Protein AF-A0A1N7PRC3-F1 (afdb_monomer)

Radius of gyration: 11.81 Å; Cα contacts (8 Å, |Δi|>4): 95; chains: 1; bounding box: 36×24×29 Å

Mean predicted aligned error: 4.27 Å

Solvent-accessible surface area (backbone atoms only — not comparable to f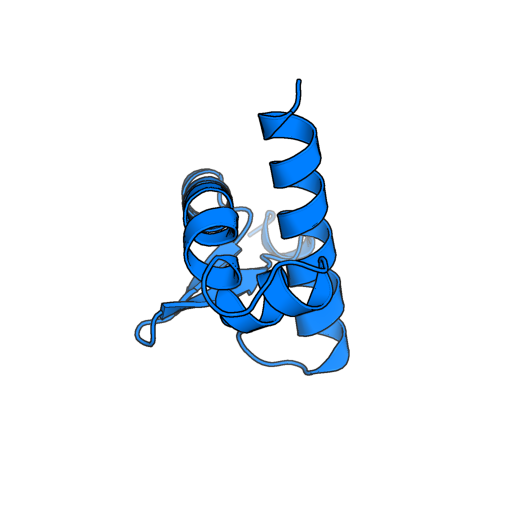ull-atom values): 4342 Å² total; per-residue (Å²): 111,71,69,58,58,51,37,53,52,51,54,52,45,46,42,54,53,27,72,74,65,75,48,71,42,43,40,44,61,46,18,45,77,70,70,38,55,80,93,46,5,34,73,68,36,42,64,45,53,53,48,34,37,76,71,62,49,25,47,74,46,97,87,69,24,37,39,66,51,59,81,83,71,79,75,126

Structure (mmCIF, N/CA/C/O backbone):
data_AF-A0A1N7PRC3-F1
#
_entry.id   AF-A0A1N7PRC3-F1
#
loop_
_atom_site.group_PDB
_atom_site.id
_atom_site.type_symbol
_atom_site.label_atom_id
_atom_site.label_alt_id
_atom_site.label_comp_id
_atom_site.label_asym_id
_atom_site.label_entity_id
_atom_site.label_seq_id
_atom_site.pdbx_PDB_ins_code
_atom_site.Cartn_x
_atom_site.Cartn_y
_atom_site.Cartn_z
_atom_site.occupancy
_atom_site.B_iso_or_equiv
_atom_site.auth_seq_id
_atom_site.auth_comp_id
_atom_site.auth_asym_id
_atom_site.auth_atom_id
_atom_site.pdbx_PDB_model_num
ATOM 1 N N . MET A 1 1 ? -3.063 12.773 -15.274 1.00 56.81 1 MET A N 1
ATOM 2 C CA . MET A 1 1 ? -3.554 11.455 -15.739 1.00 56.81 1 MET A CA 1
ATOM 3 C C . MET A 1 1 ? -2.706 10.296 -15.210 1.00 56.81 1 MET A C 1
ATOM 5 O O . MET A 1 1 ? -3.275 9.446 -14.545 1.00 56.81 1 MET A O 1
ATOM 9 N N . ALA A 1 2 ? -1.372 10.279 -15.369 1.00 64.19 2 ALA A N 1
ATOM 10 C CA . ALA A 1 2 ? -0.524 9.190 -14.839 1.00 64.19 2 ALA A CA 1
ATOM 11 C C . ALA A 1 2 ? -0.637 8.962 -13.313 1.00 64.19 2 ALA A C 1
ATOM 13 O O . ALA A 1 2 ? -0.671 7.826 -12.853 1.00 64.19 2 ALA A O 1
ATOM 14 N N . ASN A 1 3 ? -0.755 10.040 -12.529 1.00 76.19 3 ASN A N 1
ATOM 15 C CA . ASN A 1 3 ? -0.866 9.949 -11.069 1.00 76.19 3 ASN A CA 1
ATOM 16 C C . ASN A 1 3 ? -2.196 9.324 -10.598 1.00 76.19 3 ASN A C 1
ATOM 18 O O . ASN A 1 3 ? -2.242 8.701 -9.545 1.00 76.19 3 ASN A O 1
ATOM 22 N N . THR A 1 4 ? -3.270 9.469 -11.382 1.00 85.31 4 THR A N 1
ATOM 23 C CA . THR A 1 4 ? -4.588 8.886 -11.076 1.00 85.31 4 THR A CA 1
ATOM 24 C C . THR A 1 4 ? -4.591 7.382 -11.338 1.00 85.31 4 THR A C 1
ATOM 26 O O . THR A 1 4 ? -4.979 6.619 -10.464 1.00 85.31 4 THR A O 1
ATOM 29 N N . LEU A 1 5 ? -4.048 6.945 -12.480 1.00 90.56 5 LEU A N 1
ATOM 30 C CA . LEU A 1 5 ? -3.918 5.517 -12.799 1.00 90.56 5 LEU A CA 1
ATOM 31 C C . LEU A 1 5 ? -3.027 4.786 -11.785 1.00 90.56 5 LEU A C 1
ATOM 33 O O . LEU A 1 5 ? -3.335 3.681 -11.350 1.00 90.56 5 LEU A O 1
ATOM 37 N N . MET A 1 6 ? -1.931 5.425 -11.368 1.00 93.06 6 MET A N 1
ATOM 38 C CA . MET A 1 6 ? -1.046 4.885 -10.337 1.00 93.06 6 MET A CA 1
ATOM 39 C C . MET A 1 6 ? -1.742 4.789 -8.974 1.00 93.06 6 MET A C 1
ATOM 41 O O . MET A 1 6 ? -1.568 3.804 -8.259 1.00 93.06 6 MET A O 1
ATOM 45 N N . TYR A 1 7 ? -2.535 5.800 -8.614 1.00 94.81 7 TYR A N 1
ATOM 46 C CA . TYR A 1 7 ? -3.336 5.785 -7.394 1.00 94.81 7 TYR A CA 1
ATOM 47 C C . TYR A 1 7 ? -4.310 4.599 -7.379 1.00 94.81 7 TYR A C 1
ATOM 49 O O . TYR A 1 7 ? -4.301 3.819 -6.428 1.00 94.81 7 TYR A O 1
ATOM 57 N N . GLU A 1 8 ? -5.087 4.426 -8.450 1.00 95.56 8 GLU A N 1
ATOM 58 C CA . GLU A 1 8 ? -6.071 3.345 -8.579 1.00 95.56 8 GLU A CA 1
ATOM 59 C C . GLU A 1 8 ? -5.402 1.967 -8.525 1.00 95.56 8 GLU A C 1
ATOM 61 O O . GLU A 1 8 ? -5.853 1.088 -7.790 1.00 95.56 8 GLU A O 1
ATOM 66 N N . ALA A 1 9 ? -4.273 1.797 -9.220 1.00 97.19 9 ALA A N 1
ATOM 67 C CA . ALA A 1 9 ? -3.507 0.554 -9.202 1.00 97.19 9 ALA A CA 1
ATOM 68 C C . ALA A 1 9 ? -2.986 0.206 -7.796 1.00 97.19 9 ALA A C 1
ATOM 70 O O . ALA A 1 9 ? -3.080 -0.944 -7.362 1.00 97.19 9 ALA A O 1
ATOM 71 N N . VAL A 1 10 ? -2.467 1.193 -7.055 1.00 97.69 10 VAL A N 1
ATOM 72 C CA . VAL A 1 10 ? -2.004 0.996 -5.671 1.00 97.69 10 VAL A CA 1
ATOM 73 C C . VAL A 1 10 ? -3.166 0.652 -4.741 1.00 97.69 10 VAL A C 1
ATOM 75 O O . VAL A 1 10 ? -3.026 -0.251 -3.915 1.00 97.69 10 VAL A O 1
ATOM 78 N N . ALA A 1 11 ? -4.306 1.330 -4.877 1.00 97.00 11 ALA A N 1
ATOM 79 C CA . ALA A 1 11 ? -5.492 1.072 -4.065 1.00 97.00 11 ALA A CA 1
ATOM 80 C C . ALA A 1 11 ? -6.041 -0.345 -4.294 1.00 97.00 11 ALA A C 1
ATOM 82 O O . ALA A 1 11 ? -6.236 -1.098 -3.336 1.00 97.00 11 ALA A O 1
ATOM 83 N N . ALA A 1 12 ? -6.214 -0.734 -5.561 1.00 97.38 12 ALA A N 1
ATOM 84 C CA . ALA A 1 12 ? -6.679 -2.064 -5.937 1.00 97.38 12 ALA A CA 1
ATOM 85 C C . ALA A 1 12 ? -5.725 -3.151 -5.428 1.00 97.38 12 ALA A C 1
ATOM 87 O O . ALA A 1 12 ? -6.160 -4.119 -4.802 1.00 97.38 12 ALA A O 1
ATOM 88 N N . LYS A 1 13 ? -4.412 -2.959 -5.614 1.00 98.25 13 LYS A N 1
ATOM 89 C CA . LYS A 1 13 ? -3.423 -3.956 -5.202 1.00 98.25 13 LYS A CA 1
ATOM 90 C C . LYS A 1 13 ? -3.291 -4.075 -3.683 1.00 98.25 13 LYS A C 1
ATOM 92 O O . LYS A 1 13 ? -3.103 -5.180 -3.179 1.00 98.25 13 LYS A O 1
ATOM 97 N N . LEU A 1 14 ? -3.424 -2.973 -2.938 1.00 98.25 14 LEU A N 1
ATOM 98 C CA . LEU A 1 14 ? -3.493 -3.016 -1.473 1.00 98.25 14 LEU A CA 1
ATOM 99 C C . LEU A 1 14 ? -4.668 -3.887 -1.005 1.00 98.25 14 LEU A C 1
ATOM 101 O O . LEU A 1 14 ? -4.481 -4.717 -0.115 1.00 98.25 14 LEU A O 1
ATOM 105 N N . ARG A 1 15 ? -5.853 -3.707 -1.603 1.00 97.19 15 ARG A N 1
ATOM 106 C CA . ARG A 1 15 ? -7.054 -4.482 -1.264 1.00 97.19 15 ARG A CA 1
ATOM 107 C C . ARG A 1 15 ? -6.866 -5.965 -1.581 1.00 97.19 15 ARG A C 1
ATOM 109 O O . ARG A 1 15 ? -6.997 -6.787 -0.685 1.00 97.19 15 ARG A O 1
ATOM 116 N N . GLU A 1 16 ? -6.426 -6.286 -2.794 1.00 97.62 16 GLU A N 1
ATOM 117 C CA . GLU A 1 16 ? -6.153 -7.661 -3.235 1.00 97.62 16 GLU A CA 1
ATOM 118 C C . GLU A 1 16 ? -5.182 -8.411 -2.304 1.00 97.62 16 GLU A C 1
ATOM 120 O O . GLU A 1 16 ? -5.467 -9.526 -1.857 1.00 97.62 16 GLU A O 1
ATOM 125 N N . LEU A 1 17 ? -4.039 -7.799 -1.973 1.00 97.94 17 LEU A N 1
ATOM 126 C CA . LEU A 1 17 ? -3.042 -8.418 -1.095 1.00 97.94 17 LEU A CA 1
ATOM 127 C C . LEU A 1 17 ? -3.562 -8.568 0.340 1.00 97.94 17 LEU A C 1
ATOM 129 O O . LEU A 1 17 ? -3.290 -9.577 0.995 1.00 97.94 17 LEU A O 1
ATOM 133 N N . TYR A 1 18 ? -4.308 -7.581 0.838 1.00 96.81 18 TYR A N 1
ATOM 134 C CA . TYR A 1 18 ? -4.910 -7.658 2.164 1.00 96.81 18 TYR A CA 1
ATOM 135 C C . TYR A 1 18 ? -5.966 -8.764 2.243 1.00 96.81 18 TYR A C 1
ATOM 137 O O . TYR A 1 18 ? -5.954 -9.536 3.200 1.00 96.81 18 TYR A O 1
ATOM 145 N N . ASP A 1 19 ? -6.835 -8.886 1.242 1.00 95.75 19 ASP A N 1
ATOM 146 C CA . ASP A 1 19 ? -7.871 -9.920 1.200 1.00 95.75 19 ASP A CA 1
ATOM 147 C C . ASP A 1 19 ? -7.258 -11.321 1.109 1.00 95.75 19 ASP A C 1
ATOM 149 O O . ASP A 1 19 ? -7.711 -12.238 1.795 1.00 95.75 19 ASP A O 1
ATOM 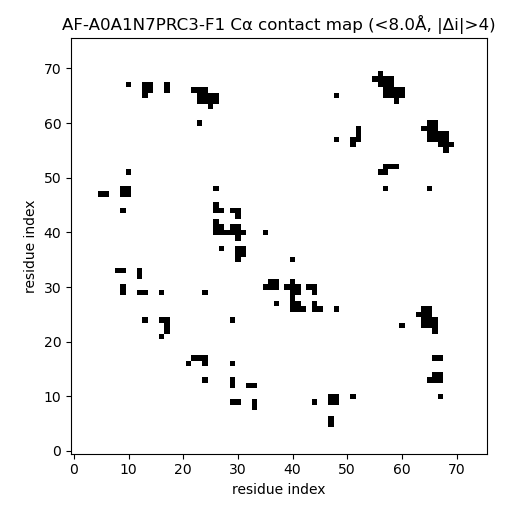153 N N . THR A 1 20 ? -6.161 -11.461 0.359 1.00 97.06 20 THR A N 1
ATOM 154 C CA . THR A 1 20 ? -5.423 -12.724 0.214 1.00 97.06 20 THR A CA 1
ATOM 155 C C . THR A 1 20 ? -4.719 -13.144 1.505 1.00 97.06 20 THR A C 1
ATOM 157 O O . THR A 1 20 ? -4.766 -14.308 1.897 1.00 97.06 20 THR A O 1
ATOM 160 N N . HIS A 1 21 ? -4.031 -12.217 2.177 1.00 96.44 21 HIS A N 1
ATOM 161 C CA . HIS A 1 21 ? -3.144 -12.559 3.295 1.00 96.44 21 HIS A CA 1
ATOM 162 C C . HIS A 1 21 ? -3.717 -12.248 4.679 1.00 96.44 21 HIS A C 1
ATOM 164 O O . HIS A 1 21 ? -3.130 -12.657 5.680 1.00 96.44 21 HIS A O 1
ATOM 170 N N . ARG A 1 22 ? -4.820 -11.495 4.753 1.00 95.38 22 ARG A N 1
ATOM 171 C CA . ARG A 1 22 ? -5.492 -11.058 5.989 1.00 95.38 22 ARG A CA 1
ATOM 172 C C . ARG A 1 22 ? -4.535 -10.400 6.995 1.00 95.38 22 ARG A C 1
ATOM 174 O O . ARG A 1 22 ? -4.654 -10.586 8.204 1.00 95.38 22 ARG A O 1
ATOM 181 N N . ARG A 1 23 ? -3.574 -9.612 6.494 1.00 96.25 23 ARG A N 1
ATOM 182 C CA . ARG A 1 23 ? -2.569 -8.886 7.294 1.00 96.25 23 ARG A CA 1
ATOM 183 C C . ARG A 1 23 ? -2.225 -7.524 6.685 1.00 96.25 23 ARG A C 1
ATOM 185 O O . ARG A 1 23 ? -2.374 -7.357 5.478 1.00 96.25 23 ARG A O 1
ATOM 192 N N . PRO A 1 24 ? -1.669 -6.578 7.466 1.00 97.69 24 PRO A N 1
ATOM 193 C CA . PRO A 1 24 ? -1.129 -5.335 6.920 1.00 97.69 24 PRO A CA 1
ATOM 194 C C . PRO A 1 24 ? -0.066 -5.576 5.835 1.00 97.69 24 PRO A C 1
ATOM 196 O O . PRO A 1 24 ? 0.797 -6.457 5.972 1.00 97.69 24 PRO A O 1
ATOM 199 N N . ILE A 1 25 ? -0.102 -4.755 4.784 1.00 98.50 25 ILE A N 1
ATOM 200 C CA . ILE A 1 25 ? 0.729 -4.887 3.580 1.00 98.50 25 ILE A CA 1
ATOM 201 C C . ILE A 1 25 ? 1.733 -3.731 3.485 1.00 98.50 25 ILE A C 1
ATOM 203 O O . ILE A 1 25 ? 1.394 -2.571 3.723 1.00 98.50 25 ILE A O 1
ATOM 207 N N . GLY A 1 26 ? 2.993 -4.039 3.177 1.00 97.94 26 GLY A N 1
ATOM 208 C CA . GLY A 1 26 ? 4.048 -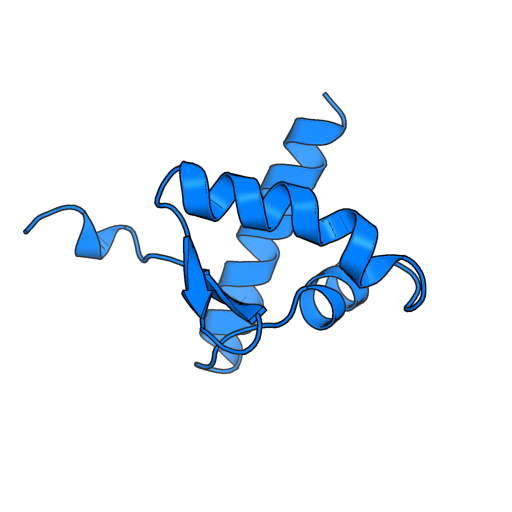3.039 3.012 1.00 97.94 26 GLY A CA 1
ATOM 209 C C . GLY A 1 26 ? 4.063 -2.363 1.627 1.00 97.94 26 GLY A C 1
ATOM 210 O O . GLY A 1 26 ? 3.687 -2.991 0.637 1.00 97.94 26 GLY A O 1
ATOM 211 N N . PRO A 1 27 ? 4.585 -1.124 1.512 1.00 97.88 27 PRO A N 1
ATOM 212 C CA . PRO A 1 27 ? 4.747 -0.427 0.227 1.00 97.88 27 PRO A CA 1
ATOM 213 C C . PRO A 1 27 ? 5.564 -1.211 -0.807 1.00 97.88 27 PRO A C 1
ATOM 215 O O . PRO A 1 27 ? 5.196 -1.280 -1.976 1.00 97.88 27 PRO A O 1
ATOM 218 N N . THR A 1 28 ? 6.659 -1.842 -0.374 1.00 98.19 28 THR A N 1
ATOM 219 C CA . THR A 1 28 ? 7.502 -2.667 -1.250 1.00 98.19 28 THR A CA 1
ATOM 220 C C . THR A 1 28 ? 6.739 -3.872 -1.791 1.00 98.19 28 THR A C 1
ATOM 222 O O . THR A 1 28 ? 6.853 -4.171 -2.971 1.00 98.19 28 THR A O 1
ATOM 225 N N . GLU A 1 29 ? 5.929 -4.532 -0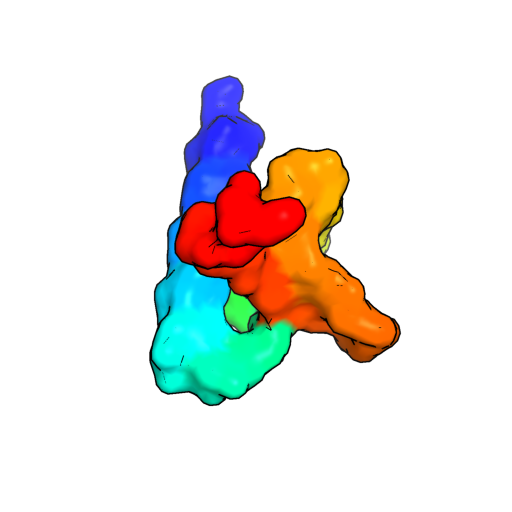.956 1.00 98.06 29 GLU A N 1
ATOM 226 C CA . GLU A 1 29 ? 5.123 -5.695 -1.357 1.00 98.06 29 GLU A CA 1
ATOM 227 C C . GLU A 1 29 ? 4.140 -5.308 -2.475 1.00 98.06 29 GLU A C 1
ATOM 229 O O . GLU A 1 29 ? 4.045 -5.992 -3.490 1.00 98.06 29 GLU A O 1
ATOM 234 N N . ILE A 1 30 ? 3.483 -4.152 -2.330 1.00 98.25 30 ILE A N 1
ATOM 235 C CA . ILE A 1 30 ? 2.569 -3.606 -3.342 1.00 98.25 30 ILE A CA 1
ATOM 236 C C . ILE A 1 30 ? 3.326 -3.253 -4.619 1.00 98.25 30 ILE A C 1
ATOM 238 O O . ILE A 1 30 ? 2.890 -3.603 -5.711 1.00 98.25 30 ILE A O 1
ATOM 242 N N . GLY A 1 31 ? 4.466 -2.569 -4.498 1.00 98.00 31 GLY A N 1
ATOM 243 C CA . GLY A 1 31 ? 5.225 -2.133 -5.664 1.00 98.00 31 GLY A CA 1
ATOM 244 C C . GLY A 1 31 ? 5.782 -3.298 -6.485 1.00 98.00 31 GLY A C 1
ATOM 245 O O . GLY A 1 31 ? 5.708 -3.253 -7.709 1.00 98.00 31 GLY A O 1
ATOM 246 N N . LEU A 1 32 ? 6.252 -4.361 -5.827 1.00 98.38 32 LEU A N 1
ATOM 247 C CA . LEU A 1 32 ? 6.680 -5.595 -6.493 1.00 98.38 32 LEU A CA 1
ATOM 248 C C . LEU A 1 32 ? 5.509 -6.275 -7.216 1.00 98.38 32 LEU A C 1
ATOM 250 O O . LEU A 1 32 ? 5.651 -6.681 -8.365 1.00 98.38 32 LEU A O 1
ATOM 254 N N . ALA A 1 33 ? 4.333 -6.341 -6.585 1.00 97.88 33 ALA A N 1
ATOM 255 C CA . ALA A 1 33 ? 3.138 -6.924 -7.197 1.00 97.88 33 ALA A CA 1
ATOM 256 C C . ALA A 1 33 ? 2.579 -6.098 -8.376 1.00 97.88 33 ALA A C 1
ATOM 258 O O . ALA A 1 33 ? 1.799 -6.613 -9.175 1.00 97.88 33 ALA A O 1
ATOM 259 N N . LEU A 1 34 ? 2.972 -4.826 -8.490 1.00 97.06 34 LEU A N 1
ATOM 260 C CA . LEU A 1 34 ? 2.683 -3.950 -9.631 1.00 97.06 34 LEU A CA 1
ATOM 261 C C . LEU A 1 34 ? 3.780 -3.982 -10.712 1.00 97.06 34 LEU A C 1
ATOM 263 O O . LEU A 1 34 ? 3.667 -3.273 -11.709 1.00 97.06 34 LEU A O 1
ATOM 267 N N . GLY A 1 35 ? 4.831 -4.787 -10.530 1.00 97.56 35 GLY A N 1
ATOM 268 C CA . GLY A 1 35 ? 5.917 -4.940 -11.499 1.00 97.56 35 GLY A CA 1
ATOM 269 C C . GLY A 1 35 ? 7.017 -3.880 -11.409 1.00 97.56 35 GLY A C 1
ATOM 270 O O . GLY A 1 35 ? 7.787 -3.733 -12.353 1.00 97.56 35 GLY A O 1
ATOM 271 N N . PHE A 1 36 ? 7.114 -3.128 -10.308 1.00 96.50 36 PHE A N 1
ATOM 272 C CA . PHE A 1 36 ? 8.260 -2.242 -10.091 1.00 96.50 36 PHE A CA 1
ATOM 273 C C . PHE A 1 36 ? 9.458 -3.004 -9.539 1.00 96.50 36 PHE A C 1
ATOM 275 O O . PHE A 1 36 ? 9.316 -3.895 -8.702 1.00 96.50 36 PHE A O 1
ATOM 282 N N . ASP A 1 37 ? 10.651 -2.554 -9.917 1.00 96.62 37 ASP A N 1
ATOM 283 C CA . ASP A 1 37 ? 11.892 -3.047 -9.335 1.00 96.62 37 ASP A CA 1
ATOM 284 C C . ASP A 1 37 ? 11.950 -2.780 -7.831 1.00 96.62 37 ASP A C 1
ATOM 286 O O . ASP A 1 37 ? 11.481 -1.748 -7.339 1.00 96.62 37 ASP A O 1
ATOM 290 N N . TYR A 1 38 ? 12.622 -3.670 -7.099 1.00 95.38 38 TYR A N 1
ATOM 291 C CA . TYR A 1 38 ? 12.759 -3.585 -5.643 1.00 95.38 38 TYR A CA 1
ATOM 292 C C . TYR A 1 38 ? 13.251 -2.209 -5.155 1.00 95.38 38 TYR A C 1
ATOM 294 O O . TYR A 1 38 ? 12.737 -1.674 -4.173 1.00 95.38 38 TYR A O 1
ATOM 302 N N . GLN A 1 39 ? 14.195 -1.596 -5.880 1.00 96.44 39 GLN A N 1
ATOM 303 C CA . GLN A 1 39 ? 14.756 -0.277 -5.558 1.00 96.44 39 GLN A CA 1
ATOM 304 C C . GLN A 1 39 ? 13.726 0.864 -5.638 1.00 96.44 39 GLN A C 1
ATOM 306 O O . GLN A 1 39 ? 13.870 1.874 -4.951 1.00 96.44 39 GLN A O 1
ATOM 311 N N . GLN A 1 40 ? 12.687 0.717 -6.467 1.00 95.88 40 GLN A N 1
ATOM 312 C CA . GLN A 1 40 ? 11.682 1.755 -6.723 1.00 95.88 40 GLN A CA 1
ATOM 313 C C . GLN A 1 40 ? 10.301 1.420 -6.145 1.00 95.88 40 GLN A C 1
ATOM 315 O O . GLN A 1 40 ? 9.467 2.313 -5.993 1.00 95.88 40 GLN A O 1
ATOM 320 N N . ALA A 1 41 ? 10.048 0.157 -5.798 1.00 96.69 41 ALA A N 1
ATOM 321 C CA . ALA A 1 41 ? 8.747 -0.334 -5.353 1.00 96.69 41 ALA A CA 1
ATOM 322 C C . ALA A 1 41 ? 8.159 0.497 -4.200 1.00 96.69 41 ALA A C 1
ATOM 324 O O . ALA A 1 41 ? 7.011 0.938 -4.264 1.00 96.69 41 ALA A O 1
ATOM 325 N N . SER A 1 42 ? 8.956 0.777 -3.167 1.00 97.25 42 SER A N 1
ATOM 326 C CA . SER A 1 42 ? 8.502 1.570 -2.018 1.00 97.25 42 SER A CA 1
ATOM 327 C C . SER A 1 42 ? 8.314 3.054 -2.351 1.00 97.25 42 SER A C 1
ATOM 329 O O . SER A 1 42 ? 7.298 3.649 -1.980 1.00 97.25 42 SER A O 1
ATOM 331 N N . SER A 1 43 ? 9.265 3.670 -3.062 1.00 96.50 43 SER A N 1
ATOM 332 C CA . SER A 1 43 ? 9.241 5.113 -3.346 1.00 96.50 43 SER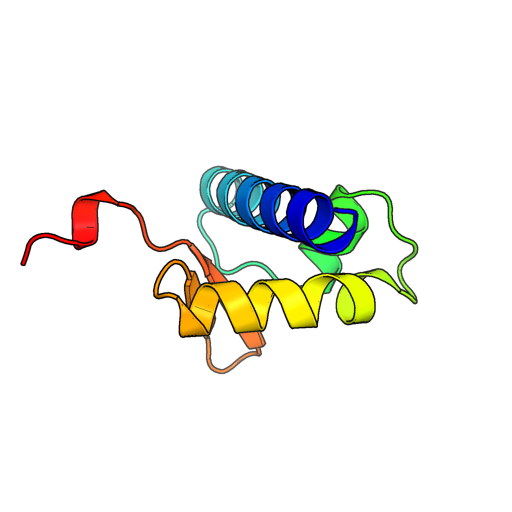 A 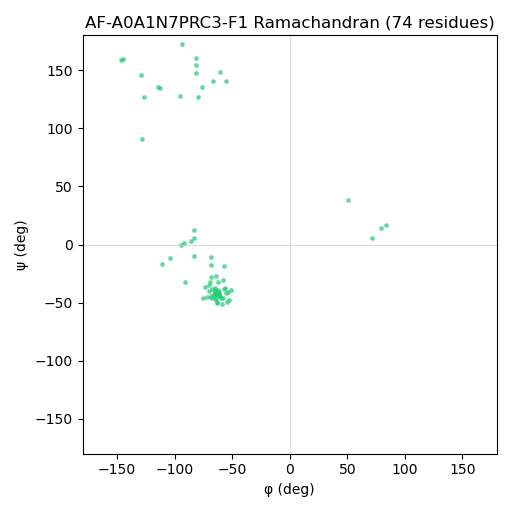CA 1
ATOM 333 C C . SER A 1 43 ? 8.120 5.500 -4.310 1.00 96.50 43 SER A C 1
ATOM 335 O O . SER A 1 43 ? 7.533 6.569 -4.156 1.00 96.50 43 SER A O 1
ATOM 337 N N . ARG A 1 44 ? 7.765 4.612 -5.248 1.00 94.94 44 ARG A N 1
ATOM 338 C CA . ARG A 1 44 ? 6.650 4.813 -6.183 1.00 94.94 44 ARG A CA 1
ATOM 339 C C . ARG A 1 44 ? 5.279 4.667 -5.524 1.00 94.94 44 ARG A C 1
ATOM 341 O O . ARG A 1 44 ? 4.359 5.398 -5.875 1.00 94.94 44 ARG A O 1
ATOM 348 N N . THR A 1 45 ? 5.123 3.749 -4.571 1.00 97.00 45 THR A N 1
ATOM 349 C CA . THR A 1 45 ? 3.813 3.447 -3.961 1.00 97.00 45 THR A CA 1
ATOM 350 C C . THR A 1 45 ? 3.513 4.289 -2.722 1.00 97.00 45 THR A C 1
ATOM 352 O O . THR A 1 45 ? 2.363 4.662 -2.491 1.00 97.00 45 THR A O 1
ATOM 355 N N . SER A 1 46 ? 4.536 4.654 -1.943 1.00 97.06 46 SER A N 1
ATOM 356 C CA . SER A 1 46 ? 4.377 5.399 -0.685 1.00 97.06 46 SER A CA 1
ATOM 357 C C . SER A 1 46 ? 3.577 6.706 -0.807 1.00 97.06 46 SER A C 1
ATOM 359 O O . SER A 1 46 ? 2.763 6.963 0.082 1.00 97.06 46 SER A O 1
ATOM 361 N N . PRO A 1 47 ? 3.741 7.543 -1.854 1.00 96.62 47 PRO A N 1
ATOM 362 C CA . PRO A 1 47 ? 2.930 8.750 -2.011 1.00 96.62 47 PRO A CA 1
ATOM 363 C C . PRO A 1 47 ? 1.433 8.450 -2.166 1.00 96.62 47 PRO A C 1
ATOM 365 O O . PRO A 1 47 ? 0.611 9.125 -1.550 1.00 96.62 47 PRO A O 1
ATOM 368 N N . MET A 1 48 ? 1.078 7.412 -2.931 1.00 97.19 48 MET A N 1
ATOM 369 C CA . MET A 1 48 ? -0.321 7.018 -3.144 1.00 97.19 48 MET A CA 1
ATOM 370 C C . MET A 1 48 ? -0.926 6.430 -1.869 1.00 97.19 48 MET A C 1
ATOM 372 O O . MET A 1 48 ? -2.045 6.765 -1.500 1.00 97.19 48 MET A O 1
ATOM 376 N N . LEU A 1 49 ? -0.153 5.632 -1.131 1.00 97.75 49 LEU A N 1
ATOM 377 C CA . LEU A 1 49 ? -0.574 5.079 0.158 1.00 97.75 49 LEU A CA 1
ATOM 378 C C . LEU A 1 49 ? -0.821 6.161 1.215 1.00 97.75 49 LEU A C 1
ATOM 380 O O . LEU A 1 49 ? -1.805 6.096 1.946 1.00 97.75 49 LEU A O 1
ATOM 384 N N . LYS A 1 50 ? 0.033 7.189 1.282 1.00 97.00 50 LYS A N 1
ATOM 385 C CA . LYS A 1 50 ? -0.199 8.351 2.157 1.00 97.00 50 LYS A CA 1
ATOM 386 C C . LYS A 1 50 ? -1.476 9.096 1.778 1.00 97.00 50 LYS A C 1
ATOM 388 O O . LYS A 1 50 ? -2.207 9.527 2.664 1.00 97.00 50 LYS A O 1
ATOM 393 N N . ARG A 1 51 ? -1.748 9.220 0.477 1.00 96.50 51 ARG A N 1
ATOM 394 C CA . ARG A 1 51 ? -2.976 9.838 -0.027 1.00 96.50 51 ARG A CA 1
ATOM 395 C C . ARG A 1 51 ? -4.220 9.035 0.369 1.00 96.50 51 ARG A C 1
ATOM 397 O O . ARG A 1 51 ? -5.139 9.624 0.918 1.00 96.50 51 ARG A O 1
ATOM 404 N N . LEU A 1 52 ? -4.200 7.708 0.214 1.00 96.31 52 LEU A N 1
ATOM 405 C CA . LEU A 1 52 ? -5.287 6.824 0.664 1.00 96.31 52 LEU A CA 1
ATOM 406 C C . LEU A 1 52 ? -5.586 6.974 2.162 1.00 96.31 52 LEU A C 1
ATOM 408 O O . LEU A 1 52 ? -6.743 6.923 2.565 1.00 96.31 52 LEU A O 1
ATOM 412 N N . VAL A 1 53 ? -4.554 7.178 2.987 1.00 97.00 53 VAL A N 1
ATOM 413 C CA . VAL A 1 53 ? -4.725 7.440 4.424 1.00 97.00 53 VAL A CA 1
ATOM 414 C C . VAL A 1 53 ? -5.367 8.801 4.678 1.00 97.00 53 VAL A C 1
ATOM 416 O O . VAL A 1 53 ? -6.280 8.895 5.491 1.00 97.00 53 VAL A O 1
ATOM 419 N N . ALA A 1 54 ? -4.922 9.847 3.979 1.00 96.44 54 ALA A N 1
ATOM 420 C CA . ALA A 1 54 ? -5.504 11.183 4.106 1.00 96.44 54 ALA A CA 1
ATOM 421 C C . ALA A 1 54 ? -6.982 11.224 3.674 1.00 96.44 54 ALA A C 1
ATOM 423 O O . ALA A 1 54 ? -7.769 11.968 4.247 1.00 96.44 54 ALA A O 1
ATOM 424 N N . GLU A 1 55 ? -7.357 10.398 2.698 1.00 94.94 55 GLU A N 1
A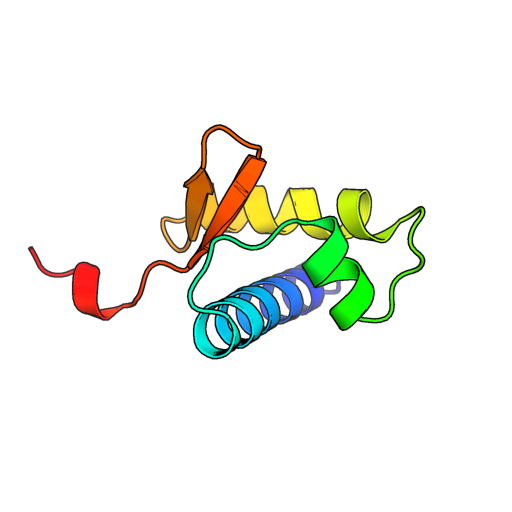TOM 425 C CA . GLU A 1 55 ? -8.727 10.252 2.190 1.00 94.94 55 GLU A CA 1
ATOM 426 C C . GLU A 1 55 ? -9.565 9.240 2.998 1.00 94.94 55 GLU A C 1
ATOM 428 O O . GLU A 1 55 ? -10.699 8.947 2.634 1.00 94.94 55 GLU A O 1
ATOM 433 N N . GLY A 1 56 ? -9.019 8.662 4.076 1.00 94.94 56 GLY A N 1
ATOM 434 C CA . GLY A 1 56 ? -9.728 7.707 4.938 1.00 94.94 56 GLY A CA 1
ATOM 435 C C . GLY A 1 56 ? -9.968 6.324 4.320 1.00 94.94 56 GLY A C 1
ATOM 436 O O . GLY A 1 56 ? -10.594 5.474 4.944 1.00 94.94 56 GLY A O 1
ATOM 437 N N . SER A 1 57 ? -9.438 6.059 3.125 1.00 95.44 57 SER A N 1
ATOM 438 C CA . SER A 1 57 ? -9.589 4.782 2.410 1.00 95.44 57 SER A CA 1
ATOM 439 C C . SER A 1 57 ? -8.585 3.710 2.859 1.00 95.44 57 SER A C 1
ATOM 441 O O . SER A 1 57 ? -8.705 2.537 2.500 1.00 95.44 57 SER A O 1
ATOM 443 N N . ALA A 1 58 ? -7.582 4.083 3.659 1.00 97.25 58 ALA A N 1
ATOM 444 C CA . ALA A 1 58 ? -6.631 3.163 4.276 1.00 97.25 58 ALA A CA 1
ATOM 445 C C . ALA A 1 58 ? -6.184 3.646 5.664 1.00 97.25 58 ALA A C 1
ATOM 447 O O . ALA A 1 58 ? -6.214 4.832 5.977 1.00 97.25 58 ALA A O 1
ATOM 448 N N . LYS A 1 59 ? -5.692 2.722 6.491 1.00 97.50 59 LYS A N 1
ATOM 449 C CA . LYS A 1 59 ? -5.053 2.990 7.788 1.00 97.50 59 LYS A CA 1
ATOM 450 C C . LYS A 1 59 ? -3.579 2.587 7.713 1.00 97.50 59 LYS A C 1
ATOM 452 O O . LYS A 1 59 ? -3.254 1.516 7.196 1.00 97.50 59 LYS A O 1
ATOM 457 N N . ARG A 1 60 ? -2.679 3.426 8.238 1.00 97.62 60 ARG A N 1
ATOM 458 C CA . ARG A 1 60 ? -1.246 3.107 8.366 1.00 97.62 60 ARG A CA 1
ATOM 459 C C . ARG A 1 60 ? -0.956 2.567 9.762 1.00 97.62 60 ARG A C 1
ATOM 461 O O . ARG A 1 60 ? -1.295 3.200 10.756 1.00 97.62 60 ARG A O 1
ATOM 468 N N . THR A 1 61 ? -0.305 1.416 9.838 1.00 96.50 61 THR A N 1
ATOM 469 C CA . THR A 1 61 ? 0.102 0.790 11.100 1.00 96.50 61 THR A CA 1
ATOM 470 C C . THR A 1 61 ? 1.407 1.403 11.639 1.00 96.50 61 THR A C 1
ATOM 472 O O . THR A 1 61 ? 2.185 1.972 10.864 1.00 96.50 61 THR A O 1
ATOM 475 N N . PRO A 1 62 ? 1.724 1.246 12.943 1.00 94.50 62 PRO A N 1
ATOM 476 C CA . PRO A 1 62 ? 2.962 1.775 13.531 1.00 94.50 62 PRO A CA 1
ATOM 477 C C . PRO A 1 62 ? 4.251 1.258 12.873 1.00 94.50 62 PRO A C 1
ATOM 479 O O . PRO A 1 62 ? 5.238 1.980 12.789 1.00 94.50 62 PRO A O 1
ATOM 482 N N . ASN A 1 63 ? 4.236 0.032 12.337 1.00 93.75 63 ASN A N 1
ATOM 483 C CA . ASN A 1 63 ? 5.366 -0.554 11.605 1.00 93.75 63 ASN A CA 1
ATOM 484 C C . ASN A 1 63 ? 5.430 -0.142 10.118 1.00 93.75 63 ASN A C 1
ATOM 486 O O . ASN A 1 63 ? 6.174 -0.738 9.343 1.00 93.75 63 ASN A O 1
ATOM 490 N N . GLY A 1 64 ? 4.650 0.860 9.699 1.00 95.56 64 GLY A N 1
ATOM 491 C CA . GLY A 1 64 ? 4.718 1.439 8.357 1.00 95.56 64 GLY A CA 1
ATOM 492 C C . GLY A 1 64 ? 4.020 0.636 7.256 1.00 95.56 64 GLY A C 1
ATOM 493 O O . GLY A 1 64 ? 4.242 0.934 6.081 1.00 95.56 64 GLY A O 1
ATOM 494 N N . LYS A 1 65 ? 3.183 -0.341 7.617 1.00 97.81 65 LYS A N 1
ATOM 495 C CA . LYS A 1 65 ? 2.323 -1.093 6.693 1.00 97.81 65 LYS A CA 1
ATOM 496 C C . LYS A 1 65 ? 0.933 -0.458 6.595 1.00 97.81 65 LYS A C 1
ATOM 498 O O . LYS A 1 65 ? 0.617 0.486 7.318 1.00 97.81 65 LYS A O 1
ATOM 503 N N . TYR A 1 66 ? 0.118 -0.958 5.674 1.00 98.19 66 TYR A N 1
ATOM 504 C CA . TYR A 1 66 ? -1.184 -0.389 5.346 1.00 98.19 66 TYR A CA 1
ATOM 505 C C . TYR A 1 66 ? -2.277 -1.453 5.373 1.00 98.19 66 TYR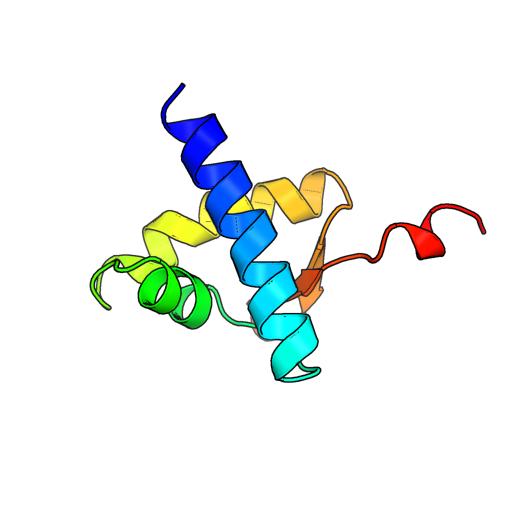 A C 1
ATOM 507 O O . TYR A 1 66 ? -2.042 -2.618 5.046 1.00 98.19 66 TYR A O 1
ATOM 515 N N . VAL A 1 67 ? -3.467 -1.028 5.783 1.00 97.69 67 VAL A N 1
ATOM 516 C CA . VAL A 1 67 ? -4.701 -1.816 5.809 1.00 97.69 67 VAL A CA 1
ATOM 517 C C . VAL A 1 67 ? -5.764 -1.019 5.048 1.00 97.69 67 VAL A C 1
ATOM 519 O O . VAL A 1 67 ? -5.941 0.157 5.370 1.00 97.69 67 VAL A O 1
ATOM 522 N N . PRO A 1 68 ? -6.445 -1.589 4.039 1.00 96.62 68 PRO A N 1
ATOM 523 C CA . PRO A 1 68 ? -7.565 -0.915 3.391 1.00 96.62 68 PRO A CA 1
ATOM 524 C C . PRO A 1 68 ? -8.728 -0.776 4.380 1.00 96.62 68 PRO A C 1
ATOM 526 O O . PRO A 1 68 ? -9.001 -1.693 5.155 1.00 96.62 68 PRO A O 1
ATOM 529 N N . VAL A 1 69 ? -9.425 0.358 4.354 1.00 93.94 69 VAL A N 1
ATOM 530 C CA . VAL A 1 69 ? -10.711 0.485 5.050 1.00 93.94 69 VAL A CA 1
ATOM 531 C C . VAL A 1 69 ? -11.770 -0.163 4.159 1.00 93.94 69 VAL A C 1
ATOM 533 O O . VAL A 1 69 ? -11.847 0.132 2.964 1.00 93.94 69 VAL A O 1
ATOM 536 N N . GLN A 1 70 ? -12.540 -1.102 4.708 1.00 78.56 70 GLN A N 1
ATOM 537 C CA . GLN A 1 70 ? -13.677 -1.679 3.993 1.00 78.56 70 GLN A CA 1
ATOM 538 C C . GLN A 1 70 ? -14.822 -0.665 4.026 1.00 78.56 70 GLN A C 1
ATOM 540 O O . GLN A 1 70 ? -15.100 -0.092 5.076 1.00 78.56 70 GLN A O 1
ATOM 545 N N . GLU A 1 71 ? -15.495 -0.442 2.895 1.00 62.00 71 GLU A N 1
ATOM 546 C CA . GLU A 1 71 ? -16.599 0.532 2.787 1.00 62.00 71 GLU A CA 1
ATOM 547 C C . GLU A 1 71 ? -17.743 0.250 3.784 1.00 62.00 71 GLU A C 1
ATOM 549 O O . GLU A 1 71 ? -18.490 1.155 4.142 1.00 62.00 71 GLU A O 1
ATOM 554 N N . SER A 1 72 ? -17.819 -0.969 4.327 1.00 50.72 72 SER A N 1
ATOM 555 C CA . SER A 1 72 ? -18.751 -1.354 5.393 1.00 50.72 72 SER A CA 1
ATOM 556 C C . SER A 1 72 ? -18.483 -0.713 6.765 1.00 50.72 72 SER A C 1
ATOM 558 O O . SER A 1 72 ? -19.345 -0.810 7.629 1.00 50.72 72 SER A O 1
ATOM 560 N N . GLU A 1 73 ? -17.343 -0.047 6.990 1.00 51.03 73 GLU A N 1
ATOM 561 C CA . GLU A 1 73 ? -17.054 0.678 8.244 1.00 51.03 73 GLU A CA 1
ATOM 562 C C . GLU A 1 73 ? -17.407 2.182 8.182 1.00 51.03 73 GLU A C 1
ATOM 564 O O . GLU A 1 73 ? -17.232 2.888 9.171 1.00 51.03 73 GLU A O 1
ATOM 569 N N . ALA A 1 74 ? -17.908 2.700 7.050 1.00 46.09 74 ALA A N 1
ATOM 570 C CA . ALA A 1 74 ? -18.240 4.126 6.887 1.00 46.09 74 ALA A CA 1
ATOM 571 C C . ALA A 1 74 ? -19.632 4.525 7.430 1.00 46.09 74 ALA A C 1
ATOM 573 O O . ALA A 1 74 ? -20.062 5.664 7.261 1.00 46.09 74 ALA A O 1
ATOM 574 N N . THR A 1 75 ? -20.343 3.601 8.082 1.00 43.06 75 THR A N 1
ATOM 575 C CA . THR A 1 75 ? -21.624 3.858 8.760 1.00 43.06 75 THR A CA 1
ATOM 576 C C . THR A 1 75 ? -21.558 3.329 10.190 1.00 43.06 75 THR A C 1
ATOM 578 O O . THR A 1 75 ? -21.846 2.164 10.451 1.00 43.06 75 THR A O 1
ATOM 581 N N . GLY A 1 76 ? -21.139 4.197 11.109 1.00 41.69 76 GLY A N 1
ATOM 582 C CA . GLY A 1 76 ? -21.142 3.984 12.555 1.00 41.69 76 GLY A CA 1
ATOM 583 C C . GLY A 1 76 ? -21.102 5.318 13.273 1.00 41.69 76 GLY A C 1
ATOM 584 O O . GLY A 1 76 ? -20.152 6.081 12.991 1.00 41.69 76 GLY A O 1
#

Secondary structure (DSSP, 8-state):
-HHHHHHHHHHHHHHHHHHHHSS-B-HHHHHHHTT--HHHHHHHHHHHHHHHHHTTSEEE-TTS-EEEPPGGGS--

Sequence (76 aa):
MANTLMYEAVAAKLRELYDTHRRPIGPTEIGLALGFDYQQASSRTSPMLKRLVAEGSAKRTPNGKYVPVQESEATG

Organism: NCBI:txid252246

Foldseek 3Di:
DVVVVLLVLLLVLQAVVCVVPVDFAAQLRSQVVVVDDSVCSNVSNVVSQVVCVVVVQWDADPVGTIDGDDPVVVPD

Nearest PDB structures (foldseek):
  2g9w-assembly1_B  TM=7.050E-01  e=9.280E-02  Mycobacterium tuberculosis H37Rv
  8cdv-assembly1_C  TM=6.892E-01  e=1.391E-01  Bacillus subtilis subsp. subtilis str. 168
  8cee-assembly1_C  TM=6.964E-01  e=2.085E-01  Bacillus subtilis subsp. subtilis str. 168
  2ma3-assembly1_A  TM=7.643E-01  e=9.202E-01  Methanothermobacter thermautotrophicus
  3ihu-assembly2_B  TM=5.467E-01  e=1.205E+00  Cupriavidus pinatubonensis JMP13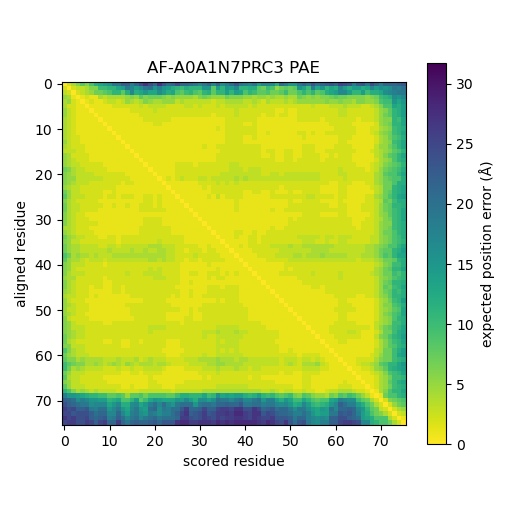4

pLDDT: mean 91.3, std 14.19, range [41.69, 98.5]